Protein AF-A0A7J7YWA7-F1 (afdb_monomer_lite)

Foldseek 3Di:
DDKDWDQDFFAVQRVFTKIKDWDFDQKDADPPPAPDHRHTAHEPDPRQIFIFTPDPLSVVLVLLVVVCVVVVQQWGQAADPVPRDHRYIDGHQQATQRDGHDCPVVRYDDDPCNSVNNQVSSVVVVRHPVSVVPD

Organism: Pipistrellus kuhlii (NCBI:txid59472)

Structure (mmCIF, N/CA/C/O backbone):
data_AF-A0A7J7YWA7-F1
#
_entry.id   AF-A0A7J7YWA7-F1
#
loop_
_atom_site.group_PDB
_atom_site.id
_atom_site.type_symbol
_atom_site.label_atom_id
_atom_site.label_alt_id
_atom_site.label_comp_id
_atom_site.label_asym_id
_atom_site.label_entity_id
_atom_site.label_seq_id
_atom_site.pdbx_PDB_ins_code
_atom_site.Cartn_x
_atom_site.Cartn_y
_atom_site.Cartn_z
_atom_site.occupancy
_atom_site.B_iso_or_equiv
_atom_site.auth_seq_id
_atom_site.auth_comp_id
_atom_site.auth_asym_id
_atom_site.auth_atom_id
_atom_site.pdbx_PDB_model_num
ATOM 1 N N . MET A 1 1 ? -7.689 6.460 -4.094 1.00 96.00 1 MET A N 1
ATOM 2 C CA . MET A 1 1 ? -6.473 5.907 -4.715 1.00 96.00 1 MET A CA 1
ATOM 3 C C . MET A 1 1 ? -6.369 6.510 -6.098 1.00 96.00 1 MET A C 1
ATOM 5 O O . MET A 1 1 ? -7.268 6.293 -6.901 1.00 96.00 1 MET A O 1
ATOM 9 N N . GLU A 1 2 ? -5.329 7.295 -6.333 1.00 98.44 2 GLU A N 1
ATOM 10 C CA . GLU A 1 2 ? -4.991 7.871 -7.637 1.00 98.44 2 GLU A CA 1
ATOM 11 C C . GLU A 1 2 ? -3.727 7.189 -8.165 1.00 98.44 2 GLU A C 1
ATOM 13 O O . GLU A 1 2 ? -2.916 6.699 -7.375 1.00 98.44 2 GLU A O 1
ATOM 18 N N . VAL A 1 3 ? -3.581 7.111 -9.488 1.00 98.50 3 VAL A N 1
ATOM 19 C CA . VAL A 1 3 ? -2.472 6.406 -10.140 1.00 98.50 3 VAL A CA 1
ATOM 20 C C . VAL A 1 3 ? -1.906 7.278 -11.252 1.00 98.50 3 VAL A C 1
ATOM 22 O O . VAL A 1 3 ? -2.659 7.785 -12.081 1.00 98.50 3 VAL A O 1
ATOM 25 N N . PHE A 1 4 ? -0.585 7.414 -11.274 1.00 98.31 4 PHE A N 1
ATOM 26 C CA . PHE A 1 4 ? 0.167 8.178 -12.264 1.00 98.31 4 PHE A CA 1
ATOM 27 C C . PHE A 1 4 ? 1.313 7.323 -12.809 1.00 98.31 4 PHE A C 1
ATOM 29 O O . PHE A 1 4 ? 1.814 6.447 -12.107 1.00 98.31 4 PHE A O 1
ATOM 36 N N . SER A 1 5 ? 1.754 7.607 -14.032 1.00 97.00 5 SER A N 1
ATOM 37 C CA . SER A 1 5 ? 2.940 6.986 -14.631 1.00 97.00 5 SER A CA 1
ATOM 38 C C . SER A 1 5 ? 3.978 8.051 -14.969 1.00 97.00 5 SER A C 1
ATOM 40 O O . SER A 1 5 ? 3.634 9.125 -15.467 1.00 97.00 5 SER A O 1
ATOM 42 N N . TYR A 1 6 ? 5.250 7.738 -14.730 1.00 93.94 6 TYR A N 1
ATOM 43 C CA . TYR A 1 6 ? 6.395 8.598 -15.015 1.00 93.94 6 TYR A CA 1
ATOM 44 C C . TYR A 1 6 ? 7.445 7.853 -15.845 1.00 93.94 6 TYR A C 1
ATOM 46 O O . TYR A 1 6 ? 7.629 6.650 -15.661 1.00 93.94 6 TYR A O 1
ATOM 54 N N . PRO A 1 7 ? 8.183 8.554 -16.723 1.00 95.94 7 PRO A N 1
ATOM 55 C CA . PRO A 1 7 ? 9.232 7.940 -17.539 1.00 95.94 7 PRO A CA 1
ATOM 56 C C . PRO A 1 7 ? 10.518 7.626 -16.757 1.00 95.94 7 PRO A C 1
ATOM 58 O O . PRO A 1 7 ? 11.374 6.918 -17.269 1.00 95.94 7 PRO A O 1
ATOM 61 N N . VAL A 1 8 ? 10.679 8.165 -15.544 1.00 96.12 8 VAL A N 1
ATOM 62 C CA . VAL A 1 8 ? 11.856 7.918 -14.698 1.00 96.12 8 VAL A CA 1
ATOM 63 C C . VAL A 1 8 ? 11.791 6.500 -14.140 1.00 96.12 8 VAL A C 1
ATOM 65 O O . VAL A 1 8 ? 10.740 6.087 -13.654 1.00 96.12 8 VAL A O 1
ATOM 68 N N . SER A 1 9 ? 12.905 5.776 -14.199 1.00 97.50 9 SER A N 1
ATOM 69 C CA . SER A 1 9 ? 13.035 4.414 -13.677 1.00 97.50 9 SER A CA 1
ATOM 70 C C . SER A 1 9 ? 13.314 4.389 -12.177 1.00 97.50 9 SER A C 1
ATOM 72 O O . SER A 1 9 ? 13.960 5.287 -11.636 1.00 97.50 9 SER A O 1
ATOM 74 N N . LEU A 1 10 ? 12.867 3.323 -11.515 1.00 97.12 10 LEU A N 1
ATOM 75 C CA . LEU A 1 10 ? 13.289 3.000 -10.153 1.00 97.12 10 LEU A CA 1
ATOM 76 C C . LEU A 1 10 ? 14.654 2.292 -10.176 1.00 97.12 10 LEU A C 1
ATOM 78 O O . LEU A 1 10 ? 14.932 1.560 -11.130 1.00 97.12 10 LEU A O 1
ATOM 82 N N . PRO A 1 11 ? 15.478 2.431 -9.122 1.00 96.56 11 PRO A N 1
ATOM 83 C CA . PRO A 1 11 ? 16.695 1.638 -8.968 1.00 96.56 11 PRO A CA 1
ATOM 84 C C . PRO A 1 11 ? 16.421 0.128 -9.089 1.00 96.56 11 PRO A C 1
ATOM 86 O O . PRO A 1 11 ? 15.579 -0.413 -8.368 1.00 96.56 11 PRO A O 1
ATOM 89 N N . GLY A 1 12 ? 17.143 -0.559 -9.979 1.00 95.81 12 GLY A N 1
ATOM 90 C CA . GLY A 1 12 ? 16.958 -1.986 -10.279 1.00 95.81 12 GLY A CA 1
ATOM 91 C C . GLY A 1 12 ? 15.887 -2.298 -11.333 1.00 95.81 12 GLY A C 1
ATOM 92 O O . GLY A 1 12 ? 15.581 -3.471 -11.551 1.00 95.81 12 GLY A O 1
ATOM 93 N N . HIS A 1 13 ? 15.306 -1.272 -11.962 1.00 96.94 13 HIS A N 1
ATOM 94 C CA . HIS A 1 13 ? 14.281 -1.371 -13.006 1.00 96.94 13 HIS A CA 1
ATOM 95 C C . HIS A 1 13 ? 14.534 -0.364 -14.146 1.00 96.94 13 HIS A C 1
ATOM 97 O O . HIS A 1 13 ? 13.615 0.303 -14.623 1.00 96.94 13 HIS A O 1
ATOM 103 N N . GLU A 1 14 ? 15.792 -0.222 -14.572 1.00 97.06 14 GLU A N 1
ATOM 104 C CA . GLU A 1 14 ? 16.256 0.765 -15.564 1.00 97.06 14 GLU A CA 1
ATOM 105 C C . GLU A 1 14 ? 15.675 0.566 -16.980 1.00 97.06 14 GLU A C 1
ATOM 107 O O . GLU A 1 14 ? 15.842 1.417 -17.852 1.00 97.06 14 GLU A O 1
ATOM 112 N N . ASP A 1 15 ? 14.994 -0.553 -17.225 1.00 97.38 15 ASP A N 1
ATOM 113 C CA . ASP A 1 15 ? 14.354 -0.917 -18.489 1.00 97.38 15 ASP A CA 1
ATOM 114 C C . ASP A 1 15 ? 12.897 -0.430 -18.613 1.00 97.38 15 ASP A C 1
ATOM 116 O O . ASP A 1 15 ? 12.278 -0.592 -19.668 1.00 97.38 15 ASP A O 1
ATOM 120 N N . CYS A 1 16 ? 12.329 0.165 -17.560 1.00 98.19 16 CYS A N 1
ATOM 121 C CA . CYS A 1 16 ? 10.939 0.621 -17.540 1.00 98.19 16 CYS A CA 1
ATOM 122 C C . CYS A 1 16 ? 10.735 1.920 -16.743 1.00 98.19 16 CYS A C 1
ATOM 124 O O . CYS A 1 16 ? 11.642 2.418 -16.078 1.00 98.19 16 CYS A O 1
ATOM 126 N N . GLY A 1 17 ? 9.539 2.507 -16.854 1.00 98.25 17 GLY A N 1
ATOM 127 C CA . GLY A 1 17 ? 9.151 3.698 -16.093 1.00 98.25 17 GLY A CA 1
ATOM 128 C C . GLY A 1 17 ? 8.729 3.375 -14.656 1.00 98.25 17 GLY A C 1
ATOM 129 O O . GLY A 1 17 ? 8.949 2.276 -14.149 1.00 98.25 17 GLY A O 1
ATOM 130 N N . THR A 1 18 ? 8.052 4.323 -14.013 1.00 98.56 18 THR A N 1
ATOM 131 C CA . THR A 1 18 ? 7.525 4.186 -12.648 1.00 98.56 18 THR A CA 1
ATOM 132 C C . THR A 1 18 ? 6.024 4.429 -12.618 1.00 98.56 18 THR A C 1
ATOM 134 O O . THR A 1 18 ? 5.537 5.419 -13.157 1.00 98.56 18 THR A O 1
ATOM 137 N N . ILE A 1 19 ? 5.299 3.574 -11.906 1.00 98.75 19 ILE A N 1
ATOM 138 C CA . ILE A 1 19 ? 3.916 3.791 -11.486 1.00 98.75 19 ILE A CA 1
ATOM 139 C C . ILE A 1 19 ? 3.943 4.408 -10.083 1.00 98.75 19 ILE A C 1
ATOM 141 O O . ILE A 1 19 ? 4.463 3.805 -9.143 1.00 98.75 19 ILE A O 1
ATOM 145 N N . LEU A 1 20 ? 3.342 5.585 -9.932 1.00 98.56 20 LEU A N 1
ATOM 146 C CA . LEU A 1 20 ? 3.057 6.216 -8.647 1.00 98.56 20 LEU A CA 1
ATOM 147 C C . LEU A 1 20 ? 1.609 5.938 -8.252 1.00 98.56 20 LEU A C 1
ATOM 149 O O . LEU A 1 20 ? 0.675 6.254 -8.988 1.00 98.56 20 LEU A O 1
ATOM 153 N N . ILE A 1 21 ? 1.425 5.423 -7.046 1.00 98.75 21 ILE A N 1
ATOM 154 C CA . ILE A 1 21 ? 0.128 5.283 -6.395 1.00 98.75 21 ILE A CA 1
ATOM 155 C C . ILE A 1 21 ? 0.042 6.325 -5.283 1.00 98.75 21 ILE A C 1
ATOM 157 O O . ILE A 1 21 ? 0.938 6.417 -4.444 1.00 98.75 21 ILE A O 1
ATOM 161 N N . VAL A 1 22 ? -1.050 7.089 -5.253 1.00 98.62 22 VAL A N 1
ATOM 162 C CA . VAL A 1 22 ? -1.330 8.062 -4.194 1.00 98.62 22 VAL A CA 1
ATOM 163 C C . VAL A 1 22 ? -2.579 7.641 -3.428 1.00 98.62 22 VAL A C 1
ATOM 165 O O . VAL A 1 22 ? -3.693 7.573 -3.964 1.00 98.62 22 VAL A O 1
ATOM 168 N N . TYR A 1 23 ? -2.399 7.363 -2.141 1.00 98.75 23 TYR A N 1
ATOM 169 C CA . TYR A 1 23 ? -3.499 7.161 -1.207 1.00 98.75 23 TYR A CA 1
ATOM 170 C C . TYR A 1 23 ? -3.737 8.442 -0.418 1.00 98.75 23 TYR A C 1
ATOM 172 O O . TYR A 1 23 ? -2.791 9.078 0.039 1.00 98.75 23 TYR A O 1
ATOM 180 N N . ASN A 1 24 ? -5.003 8.800 -0.220 1.00 98.12 24 ASN A N 1
ATOM 181 C CA . ASN A 1 24 ? -5.407 9.899 0.646 1.00 98.12 24 ASN A CA 1
ATOM 182 C C . ASN A 1 24 ? -6.595 9.437 1.494 1.00 98.12 24 ASN A C 1
ATOM 184 O O . ASN A 1 24 ? -7.645 9.104 0.943 1.00 98.12 24 ASN A O 1
ATOM 188 N N . ILE A 1 25 ? -6.403 9.365 2.812 1.00 98.12 25 ILE A N 1
ATOM 189 C CA . ILE A 1 25 ? -7.434 8.990 3.780 1.00 98.12 25 ILE A CA 1
ATOM 190 C C . ILE A 1 25 ? -7.527 10.126 4.803 1.00 98.12 25 ILE A C 1
ATOM 192 O O . ILE A 1 25 ? -6.540 10.387 5.494 1.00 98.12 25 ILE A O 1
ATOM 196 N N . PRO A 1 26 ? -8.673 10.819 4.905 1.00 97.94 26 PRO A N 1
ATOM 197 C CA . PRO A 1 26 ? -8.868 11.833 5.931 1.00 97.94 26 PRO A CA 1
ATOM 198 C C . PRO A 1 26 ? -9.091 11.186 7.311 1.00 97.94 26 PRO A C 1
ATOM 200 O O . PRO A 1 26 ? -9.536 10.037 7.386 1.00 97.94 26 PRO A O 1
ATOM 203 N N . PRO A 1 27 ? -8.827 11.910 8.416 1.00 98.06 27 PRO A N 1
ATOM 204 C CA . PRO A 1 27 ? -9.283 11.486 9.737 1.00 98.06 27 PRO A CA 1
ATOM 205 C C . PRO A 1 27 ? -10.816 11.419 9.779 1.00 98.06 27 PRO A C 1
ATOM 207 O O . PRO A 1 27 ? -11.503 12.068 8.986 1.00 98.06 27 PRO A O 1
ATOM 210 N N . GLY A 1 28 ? -11.363 10.662 10.726 1.00 98.31 28 GLY A N 1
ATOM 211 C CA . GLY A 1 28 ? -12.805 10.448 10.793 1.00 98.31 28 GLY A CA 1
ATOM 212 C C . GLY A 1 28 ? -13.270 9.839 12.105 1.00 98.31 28 GLY A C 1
ATOM 213 O O . GLY A 1 28 ? -12.593 9.928 13.127 1.00 98.31 28 GLY A O 1
ATOM 214 N N . VAL A 1 29 ? -14.454 9.231 12.068 1.00 98.62 29 VAL A N 1
ATOM 215 C CA . VAL A 1 29 ? -15.061 8.521 13.200 1.00 98.62 29 VAL A CA 1
ATOM 216 C C . VAL A 1 29 ? -15.069 7.029 12.900 1.00 98.62 29 VAL A C 1
ATOM 218 O O . VAL A 1 29 ? -15.330 6.608 11.774 1.00 98.62 29 VAL A O 1
ATOM 221 N N . GLN A 1 30 ? -14.753 6.227 13.906 1.00 98.75 30 GLN A N 1
ATOM 222 C CA . GLN A 1 30 ? -14.674 4.783 13.796 1.00 98.75 30 GLN A CA 1
ATOM 223 C C . GLN A 1 30 ? -16.058 4.155 13.598 1.00 98.75 30 GLN A C 1
ATOM 225 O O . GLN A 1 30 ? -16.985 4.434 14.360 1.00 98.75 30 GLN A O 1
ATOM 230 N N . GLY A 1 31 ? -16.183 3.306 12.573 1.00 98.00 31 GLY A N 1
ATOM 231 C CA . GLY A 1 31 ? -17.384 2.519 12.307 1.00 98.00 31 GLY A CA 1
ATOM 232 C C . GLY A 1 31 ? -17.502 1.287 13.215 1.00 98.00 31 GLY A C 1
ATOM 233 O O . GLY A 1 31 ? -16.604 1.029 14.020 1.00 98.00 31 GLY A O 1
ATOM 234 N N . PRO A 1 32 ? -18.601 0.519 13.101 1.00 98.31 32 PRO A N 1
ATOM 235 C CA . PRO A 1 32 ? -18.834 -0.697 13.889 1.00 98.31 32 PRO A CA 1
ATOM 236 C C . PRO A 1 32 ? -17.758 -1.783 13.736 1.00 98.31 32 PRO A C 1
ATOM 238 O O . PRO A 1 32 ? -17.601 -2.617 14.619 1.00 98.31 32 PRO A O 1
ATOM 241 N N . GLU A 1 33 ? -17.040 -1.786 12.616 1.00 96.62 33 GLU A N 1
ATOM 242 C CA . GLU A 1 33 ? -15.970 -2.726 12.286 1.00 96.62 33 GLU A CA 1
ATOM 243 C C . GLU A 1 33 ? -14.605 -2.352 12.886 1.00 96.62 33 GLU A C 1
ATOM 245 O O . GLU A 1 33 ? -13.667 -3.145 12.824 1.00 96.62 33 GLU A O 1
ATOM 250 N N . HIS A 1 34 ? -14.466 -1.138 13.420 1.00 98.50 34 HIS A N 1
ATOM 251 C CA . HIS A 1 34 ? -13.208 -0.627 13.959 1.00 98.50 34 HIS A CA 1
ATOM 252 C C . HIS A 1 34 ? -13.068 -0.917 15.467 1.00 98.50 34 HIS A C 1
ATOM 254 O O . HIS A 1 34 ? -14.064 -1.207 16.131 1.00 98.50 34 HIS A O 1
ATOM 260 N N . PRO A 1 35 ? -11.851 -0.807 16.041 1.00 98.31 35 PRO A N 1
ATOM 261 C CA . PRO A 1 35 ? -11.591 -1.185 17.435 1.00 98.31 35 PRO A CA 1
ATOM 262 C C . PRO A 1 35 ? -12.439 -0.448 18.480 1.00 98.31 35 PRO A C 1
ATOM 264 O O . PRO A 1 35 ? -12.814 -1.034 19.494 1.00 98.31 35 PRO A O 1
ATOM 267 N N . ASN A 1 36 ? -12.742 0.832 18.251 1.00 98.25 36 ASN A N 1
ATOM 268 C CA . ASN A 1 36 ? -13.519 1.666 19.163 1.00 98.25 36 ASN A CA 1
ATOM 269 C C . ASN A 1 36 ? -14.651 2.404 18.419 1.00 98.25 36 ASN A C 1
ATOM 271 O O . ASN A 1 36 ? -14.518 3.605 18.154 1.00 98.25 36 ASN A O 1
ATOM 275 N N . PRO A 1 37 ? -15.781 1.743 18.101 1.00 98.56 37 PRO A N 1
ATOM 276 C CA . PRO A 1 37 ? -16.875 2.365 17.358 1.00 98.56 37 PRO A CA 1
ATOM 277 C C . PRO A 1 37 ? -17.353 3.679 17.994 1.00 98.56 37 PRO A C 1
ATOM 279 O O . PRO A 1 37 ? -17.532 3.776 19.209 1.00 98.56 37 PRO A O 1
ATOM 282 N N . GLY A 1 38 ? -17.545 4.710 17.169 1.00 98.38 38 GLY A N 1
ATOM 283 C CA . GLY A 1 38 ? -17.963 6.048 17.598 1.00 98.38 38 GLY A CA 1
ATOM 284 C C . GLY A 1 38 ? -16.843 6.958 18.118 1.00 98.38 38 GLY A C 1
ATOM 285 O O . GLY A 1 38 ? -17.066 8.163 18.238 1.00 98.38 38 GLY A O 1
ATOM 286 N N . LYS A 1 39 ? -15.632 6.444 18.383 1.00 98.50 39 LYS A N 1
ATOM 287 C CA . LYS A 1 39 ? -14.468 7.291 18.702 1.00 98.50 39 LYS A CA 1
ATOM 288 C C . LYS A 1 39 ? -13.838 7.875 17.435 1.00 98.50 39 LYS A C 1
ATOM 290 O O . LYS A 1 39 ? -13.950 7.275 16.366 1.00 98.50 39 LYS A O 1
ATOM 295 N N . PRO A 1 40 ? -13.152 9.027 17.516 1.00 98.62 40 PRO A N 1
ATOM 296 C CA . PRO A 1 40 ? -12.361 9.514 16.395 1.00 98.62 40 PRO A CA 1
ATOM 297 C C . PRO A 1 40 ? -11.208 8.552 16.067 1.00 98.62 40 PRO A C 1
ATOM 299 O O . PRO A 1 40 ? -10.732 7.821 16.936 1.00 98.62 40 PRO A O 1
ATOM 302 N N . PHE A 1 41 ? -10.747 8.584 14.819 1.00 98.75 41 PHE A N 1
ATOM 303 C CA . PHE A 1 41 ? -9.442 8.063 14.424 1.00 98.75 41 PHE A CA 1
ATOM 304 C C . PHE A 1 41 ? -8.626 9.146 13.709 1.00 98.75 41 PHE A C 1
ATOM 306 O O . PHE A 1 41 ? -9.178 9.985 12.987 1.00 98.75 41 PHE A O 1
ATOM 313 N N . THR A 1 42 ? -7.306 9.134 13.887 1.00 98.69 42 THR A N 1
ATOM 314 C CA . THR A 1 42 ? -6.385 10.037 13.177 1.00 98.69 42 THR A CA 1
ATOM 315 C C . THR A 1 42 ? -5.859 9.393 11.890 1.00 98.69 42 THR A C 1
ATOM 317 O O . THR A 1 42 ? -5.891 8.178 11.727 1.00 98.69 42 THR A O 1
ATOM 320 N N . ALA A 1 43 ? -5.362 10.198 10.948 1.00 98.19 43 ALA A N 1
ATOM 321 C CA . ALA A 1 43 ? -4.743 9.705 9.716 1.00 98.19 43 ALA A CA 1
ATOM 322 C C . ALA A 1 43 ? -3.446 10.480 9.439 1.00 98.19 43 ALA A C 1
ATOM 324 O O . ALA A 1 43 ? -3.470 11.614 8.961 1.00 98.19 43 ALA A O 1
ATOM 325 N N . ARG A 1 44 ? -2.296 9.896 9.799 1.00 96.69 44 ARG A N 1
ATOM 326 C CA . ARG A 1 44 ? -0.981 10.555 9.703 1.00 96.69 44 ARG A CA 1
ATOM 327 C C . ARG A 1 44 ? -0.276 10.261 8.379 1.00 96.69 44 ARG A C 1
ATOM 329 O O . ARG A 1 44 ? -0.304 9.131 7.880 1.00 96.69 44 ARG A O 1
ATOM 336 N N . GLY A 1 45 ? 0.413 11.279 7.861 1.00 94.62 45 GLY A N 1
ATOM 337 C CA . GLY A 1 45 ? 1.294 11.158 6.696 1.00 94.62 45 GLY A CA 1
ATOM 338 C C . GLY A 1 45 ? 0.569 10.969 5.363 1.00 94.62 45 GLY A C 1
ATOM 339 O O . GLY A 1 45 ? 1.174 10.460 4.430 1.00 94.62 45 GLY A O 1
ATOM 340 N N . PHE A 1 46 ? -0.716 11.327 5.274 1.00 97.50 46 PHE A N 1
ATOM 341 C CA . PHE A 1 46 ? -1.439 11.376 4.004 1.00 97.50 46 PHE A CA 1
ATOM 342 C C . PHE A 1 46 ? -1.292 12.762 3.343 1.00 97.50 46 PHE A C 1
ATOM 344 O O . PHE A 1 46 ? -1.278 13.763 4.063 1.00 97.50 46 PHE A O 1
ATOM 351 N N . PRO A 1 47 ? -1.205 12.843 2.000 1.00 97.88 47 PRO A N 1
ATOM 352 C CA . PRO A 1 47 ? -1.236 11.726 1.054 1.00 97.88 47 PRO A CA 1
ATOM 353 C C . PRO A 1 47 ? 0.034 10.858 1.110 1.00 97.88 47 PRO A C 1
ATOM 355 O O . PRO A 1 47 ? 1.145 11.375 1.189 1.00 97.88 47 PRO A O 1
ATOM 358 N N . ARG A 1 48 ? -0.140 9.530 1.055 1.00 97.81 48 ARG A N 1
ATOM 359 C CA . ARG A 1 48 ? 0.966 8.562 1.001 1.00 97.81 48 ARG A CA 1
ATOM 360 C C . ARG A 1 48 ? 1.261 8.212 -0.448 1.00 97.81 48 ARG A C 1
ATOM 362 O O . ARG A 1 48 ? 0.356 7.801 -1.174 1.00 97.81 48 ARG A O 1
ATOM 369 N N . GLN A 1 49 ? 2.519 8.372 -0.837 1.00 97.75 49 GLN A N 1
ATOM 370 C CA . GLN A 1 49 ? 3.030 8.039 -2.162 1.00 97.75 49 GLN A CA 1
ATOM 371 C C . GLN A 1 49 ? 3.697 6.666 -2.131 1.00 97.75 49 GLN A C 1
ATOM 373 O O . GLN A 1 49 ? 4.429 6.348 -1.191 1.00 97.75 49 GLN A O 1
ATOM 378 N N . CYS A 1 50 ? 3.423 5.847 -3.142 1.00 98.12 50 CYS A N 1
ATOM 379 C CA . CYS A 1 50 ? 3.987 4.510 -3.274 1.00 98.12 50 CYS A CA 1
ATOM 380 C C . CYS A 1 50 ? 4.405 4.231 -4.714 1.00 98.12 50 CYS A C 1
ATOM 382 O O . CYS A 1 50 ? 3.766 4.717 -5.644 1.00 98.12 50 CYS A O 1
ATOM 384 N N . TYR A 1 51 ? 5.433 3.408 -4.895 1.00 98.31 51 TYR A N 1
ATOM 385 C CA . TYR A 1 51 ? 6.093 3.237 -6.185 1.00 98.31 51 TYR A CA 1
ATOM 386 C C . TYR A 1 51 ? 6.140 1.770 -6.613 1.00 98.31 51 TYR A C 1
ATOM 388 O O . TYR A 1 51 ? 6.527 0.893 -5.835 1.00 98.31 51 TYR A O 1
ATOM 396 N N . LEU A 1 52 ? 5.787 1.511 -7.871 1.00 98.62 52 LEU A N 1
ATOM 397 C CA . LEU A 1 52 ? 5.996 0.237 -8.562 1.00 98.62 52 LEU A CA 1
ATOM 398 C C . LEU A 1 52 ? 6.761 0.499 -9.869 1.00 98.62 52 LEU A C 1
ATOM 400 O O . LEU A 1 52 ? 6.558 1.551 -10.475 1.00 98.62 52 LEU A O 1
ATOM 404 N N . PRO A 1 53 ? 7.589 -0.433 -10.358 1.00 98.44 53 PRO A N 1
ATOM 405 C CA . PRO A 1 53 ? 8.123 -0.340 -11.712 1.00 98.44 53 PRO A CA 1
ATOM 406 C C . PRO A 1 53 ? 7.002 -0.513 -12.747 1.00 98.44 53 PRO A C 1
ATOM 408 O O . PRO A 1 53 ? 6.131 -1.371 -12.593 1.00 98.44 53 PRO A O 1
ATOM 411 N N . ASP A 1 54 ? 7.023 0.261 -13.831 1.00 98.62 54 ASP A N 1
ATOM 412 C CA . ASP A 1 54 ? 6.043 0.173 -14.924 1.00 98.62 54 ASP A CA 1
ATOM 413 C C . ASP A 1 54 ? 6.405 -0.937 -15.929 1.00 98.62 54 ASP A C 1
ATOM 415 O O . ASP A 1 54 ? 6.535 -0.736 -17.140 1.00 98.62 54 ASP A O 1
ATOM 419 N N . ASN A 1 55 ? 6.582 -2.149 -15.407 1.00 98.44 55 ASN A N 1
ATOM 420 C CA . ASN A 1 55 ? 6.774 -3.371 -16.181 1.00 98.44 55 ASN A CA 1
ATOM 421 C C . ASN A 1 55 ? 5.556 -4.302 -16.046 1.00 98.44 55 ASN A C 1
ATOM 423 O O . ASN A 1 55 ? 4.563 -3.984 -15.387 1.00 98.44 55 ASN A O 1
ATOM 427 N N . ALA A 1 56 ? 5.599 -5.464 -16.704 1.00 98.31 56 ALA A N 1
ATOM 428 C CA . ALA A 1 56 ? 4.472 -6.397 -16.715 1.00 98.31 56 ALA A CA 1
ATOM 429 C C . ALA A 1 56 ? 4.056 -6.855 -15.303 1.00 98.31 56 ALA A C 1
ATOM 431 O O . ALA A 1 56 ? 2.863 -6.902 -14.998 1.00 98.31 56 ALA A O 1
ATOM 432 N N . GLN A 1 57 ? 5.022 -7.152 -14.429 1.00 98.19 57 GLN A N 1
ATOM 433 C CA . GLN A 1 57 ? 4.742 -7.610 -13.069 1.00 98.19 57 GLN A CA 1
ATOM 434 C C . GLN A 1 57 ? 4.252 -6.464 -12.171 1.00 98.19 57 GLN A C 1
ATOM 436 O O . GLN A 1 57 ? 3.300 -6.653 -11.418 1.00 98.19 57 GLN A O 1
ATOM 441 N N . GLY A 1 58 ? 4.826 -5.264 -12.286 1.00 98.56 58 GLY A N 1
ATOM 442 C CA . GLY A 1 58 ? 4.363 -4.087 -11.549 1.00 98.56 58 GLY A CA 1
ATOM 443 C C . GLY A 1 58 ? 2.940 -3.668 -11.929 1.00 98.56 58 GLY A C 1
ATOM 444 O O . GLY A 1 58 ? 2.123 -3.415 -11.045 1.00 98.56 58 GLY A O 1
ATOM 445 N N . ARG A 1 59 ? 2.578 -3.709 -13.220 1.00 98.62 59 ARG A N 1
ATOM 446 C CA . ARG A 1 59 ? 1.190 -3.476 -13.670 1.00 98.62 59 ARG A CA 1
ATOM 447 C C . ARG A 1 59 ? 0.214 -4.522 -13.132 1.00 98.62 59 ARG A C 1
ATOM 449 O O . ARG A 1 59 ? -0.901 -4.181 -12.751 1.00 98.62 59 ARG A O 1
ATOM 456 N N . LYS A 1 60 ? 0.633 -5.784 -13.039 1.00 98.50 60 LYS A N 1
ATOM 457 C CA . LYS A 1 60 ? -0.171 -6.842 -12.415 1.00 98.50 60 LYS A CA 1
ATOM 458 C C . LYS A 1 60 ? -0.412 -6.577 -10.927 1.00 98.50 60 LYS A C 1
ATOM 460 O O . LYS A 1 60 ? -1.549 -6.660 -10.471 1.00 98.50 60 LYS A O 1
ATOM 465 N N . VAL A 1 61 ? 0.638 -6.209 -10.188 1.00 98.69 61 VAL A N 1
ATOM 466 C CA . VAL A 1 61 ? 0.524 -5.804 -8.777 1.00 98.69 61 VAL A CA 1
ATOM 467 C C . VAL A 1 61 ? -0.427 -4.616 -8.631 1.00 98.69 61 VAL A C 1
ATOM 469 O O . VAL A 1 61 ? -1.295 -4.647 -7.763 1.00 98.69 61 VAL A O 1
ATOM 472 N N . LEU A 1 62 ? -0.334 -3.606 -9.502 1.00 98.75 62 LEU A N 1
ATOM 473 C CA . LEU A 1 62 ? -1.237 -2.453 -9.490 1.00 98.75 62 LEU A CA 1
ATOM 474 C C . LEU A 1 62 ? -2.715 -2.864 -9.599 1.00 98.75 62 LEU A C 1
ATOM 476 O O . LEU A 1 62 ? -3.540 -2.372 -8.828 1.00 98.75 62 LEU A O 1
ATOM 480 N N . GLU A 1 63 ? -3.068 -3.743 -10.540 1.00 98.56 63 GLU A N 1
ATOM 481 C CA . GLU A 1 63 ? -4.463 -4.170 -10.709 1.00 98.56 63 GLU A CA 1
ATOM 482 C C . GLU A 1 63 ? -4.989 -4.928 -9.484 1.00 98.56 63 GLU A C 1
ATOM 484 O O . GLU A 1 63 ? -6.117 -4.698 -9.039 1.00 98.56 63 GLU A O 1
ATOM 489 N N . LEU A 1 64 ? -4.154 -5.758 -8.861 1.00 98.69 64 LEU A N 1
ATOM 490 C CA . LEU A 1 64 ? -4.507 -6.440 -7.616 1.00 98.69 64 LEU A CA 1
ATOM 491 C C . LEU A 1 64 ? -4.621 -5.465 -6.435 1.00 98.69 64 LEU A C 1
ATOM 493 O O . LEU A 1 64 ? -5.564 -5.563 -5.652 1.00 98.69 64 LEU A O 1
ATOM 497 N N . LEU A 1 65 ? -3.747 -4.460 -6.338 1.00 98.75 65 LEU A N 1
ATOM 498 C CA . LEU A 1 65 ? -3.861 -3.400 -5.330 1.00 98.75 65 LEU A CA 1
ATOM 499 C C . LEU A 1 65 ? -5.157 -2.597 -5.488 1.00 98.75 65 LEU A C 1
ATOM 501 O O . LEU A 1 65 ? -5.781 -2.251 -4.487 1.00 98.75 65 LEU A O 1
ATOM 505 N N . LYS A 1 66 ? -5.625 -2.351 -6.719 1.00 98.62 66 LYS A N 1
ATOM 506 C CA . LYS A 1 66 ? -6.943 -1.733 -6.954 1.00 98.62 66 LYS A CA 1
ATOM 507 C C . LYS A 1 66 ? -8.082 -2.610 -6.426 1.00 98.62 66 LYS A C 1
ATOM 509 O O . LYS A 1 66 ? -9.035 -2.079 -5.853 1.00 98.62 66 LYS A O 1
ATOM 514 N N . VAL A 1 67 ? -7.999 -3.935 -6.584 1.00 98.44 67 VAL A N 1
ATOM 515 C CA . VAL A 1 67 ? -8.969 -4.875 -5.988 1.00 98.44 67 VAL A CA 1
ATOM 516 C C . VAL A 1 67 ? -8.904 -4.818 -4.460 1.00 98.44 67 VAL A C 1
ATOM 518 O O . VAL A 1 67 ? -9.938 -4.636 -3.817 1.00 98.44 67 VAL A O 1
ATOM 521 N N . ALA A 1 68 ? -7.709 -4.904 -3.875 1.00 98.56 68 ALA A N 1
ATOM 522 C CA . ALA A 1 68 ? -7.505 -4.811 -2.430 1.00 98.56 68 ALA A CA 1
ATOM 523 C C . ALA A 1 68 ? -8.019 -3.476 -1.858 1.00 98.56 68 ALA A C 1
ATOM 525 O O . ALA A 1 68 ? -8.680 -3.457 -0.819 1.00 98.56 68 ALA A O 1
ATOM 526 N N . TRP A 1 69 ? -7.811 -2.364 -2.569 1.00 98.44 69 TRP A N 1
ATOM 527 C CA . TRP A 1 69 ? -8.351 -1.050 -2.217 1.00 98.44 69 TRP A CA 1
ATOM 528 C C . TRP A 1 69 ? -9.883 -1.044 -2.196 1.00 98.44 69 TRP A C 1
ATOM 530 O O . TRP A 1 69 ? -10.477 -0.632 -1.200 1.00 98.44 69 TRP A O 1
ATOM 540 N N . LYS A 1 70 ? -10.536 -1.559 -3.250 1.00 98.06 70 LYS A N 1
ATOM 541 C CA . LYS A 1 70 ? -12.007 -1.687 -3.305 1.00 98.06 70 LYS A CA 1
ATOM 542 C C . LYS A 1 70 ? -12.552 -2.562 -2.170 1.00 98.06 70 LYS A C 1
ATOM 544 O O . LYS A 1 70 ? -13.632 -2.291 -1.657 1.00 98.06 70 LYS A O 1
ATOM 549 N N . ARG A 1 71 ? -11.794 -3.582 -1.757 1.00 97.88 71 ARG A N 1
ATOM 550 C CA . ARG A 1 71 ? -12.125 -4.479 -0.638 1.00 97.88 71 ARG A CA 1
ATOM 551 C C . ARG A 1 71 ? -11.727 -3.935 0.742 1.00 97.88 71 ARG A C 1
ATOM 553 O O . ARG A 1 71 ? -11.912 -4.640 1.724 1.00 97.88 71 ARG A O 1
ATOM 560 N N . ARG A 1 72 ? -11.230 -2.692 0.833 1.00 97.88 72 ARG A N 1
ATOM 561 C CA . ARG A 1 72 ? -10.800 -2.033 2.085 1.00 97.88 72 ARG A CA 1
ATOM 562 C C . ARG A 1 72 ? -9.650 -2.760 2.807 1.00 97.88 72 ARG A C 1
ATOM 564 O O . ARG A 1 72 ? -9.591 -2.740 4.027 1.00 97.88 72 ARG A O 1
ATOM 571 N N . LEU A 1 73 ? -8.732 -3.378 2.058 1.00 98.44 73 LEU A N 1
ATOM 572 C CA . LEU A 1 73 ? -7.653 -4.219 2.603 1.00 98.44 73 LEU A CA 1
ATOM 573 C C . LEU A 1 73 ? -6.287 -3.523 2.711 1.00 98.44 73 LEU A C 1
ATOM 575 O O . LEU A 1 73 ? -5.391 -4.076 3.331 1.00 98.44 73 LEU A O 1
ATOM 579 N N . ILE A 1 74 ? -6.098 -2.336 2.121 1.00 98.69 74 ILE A N 1
ATOM 580 C CA . ILE A 1 74 ? -4.783 -1.655 2.104 1.00 98.69 74 ILE A CA 1
ATOM 581 C C . ILE A 1 74 ? -4.435 -1.027 3.463 1.00 98.69 74 ILE A C 1
ATOM 583 O O . ILE A 1 74 ? -3.277 -1.030 3.884 1.00 98.69 74 ILE A O 1
ATOM 587 N N . PHE A 1 75 ? -5.438 -0.473 4.142 1.00 98.62 75 PHE A N 1
ATOM 588 C CA . PHE A 1 75 ? -5.285 0.202 5.427 1.00 98.62 75 PHE A CA 1
ATOM 589 C C . PHE A 1 75 ? -6.334 -0.291 6.414 1.00 98.62 75 PHE A C 1
ATOM 591 O O . PHE A 1 75 ? -7.421 -0.704 6.015 1.00 98.62 75 PHE A O 1
ATOM 598 N N . THR A 1 76 ? -6.027 -0.155 7.698 1.00 98.38 76 THR A N 1
ATOM 599 C CA . THR A 1 76 ? -6.955 -0.399 8.804 1.00 98.38 76 THR A CA 1
ATOM 600 C C . THR A 1 76 ? -6.805 0.685 9.875 1.00 98.38 76 THR A C 1
ATOM 602 O O . THR A 1 76 ? -5.880 1.499 9.816 1.00 98.38 76 THR A O 1
ATOM 605 N N . VAL A 1 77 ? -7.719 0.723 10.846 1.00 98.69 77 VAL A N 1
ATOM 606 C CA . VAL A 1 77 ? -7.567 1.531 12.065 1.00 98.69 77 VAL A CA 1
ATOM 607 C C . VAL A 1 77 ? -6.933 0.654 13.138 1.00 98.69 77 VAL A C 1
ATOM 609 O O . VAL A 1 77 ? -7.473 -0.395 13.482 1.00 98.69 77 VAL A O 1
ATOM 612 N N . GLY A 1 78 ? -5.796 1.083 13.678 1.00 98.12 78 GLY A N 1
ATOM 613 C CA . GLY A 1 78 ? 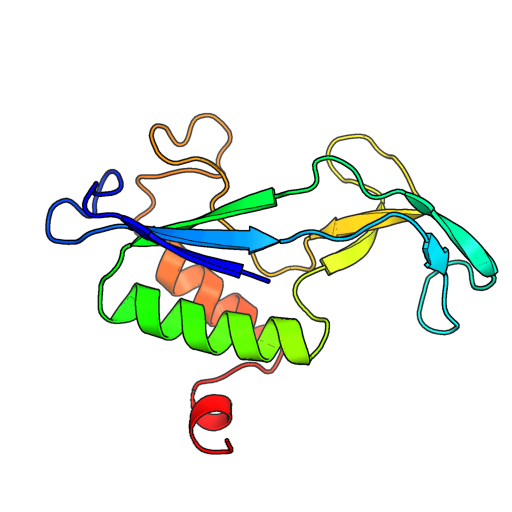-5.039 0.305 14.652 1.00 98.12 78 GLY A CA 1
ATOM 614 C C . GLY A 1 78 ? -4.009 1.138 15.405 1.00 98.12 78 GLY A C 1
ATOM 615 O O . GLY A 1 78 ? -4.207 2.334 15.630 1.00 98.12 78 GLY A O 1
ATOM 616 N N . THR A 1 79 ? -2.915 0.487 15.798 1.00 98.31 79 THR A N 1
ATOM 617 C CA . THR A 1 79 ? -1.790 1.111 16.505 1.00 98.31 79 THR A CA 1
ATOM 618 C C . THR A 1 79 ? -0.596 1.238 15.570 1.00 98.31 79 THR A C 1
ATOM 620 O O . THR A 1 79 ? -0.141 0.249 14.999 1.00 98.31 79 THR A O 1
ATOM 623 N N . SER A 1 80 ? -0.070 2.451 15.419 1.00 96.81 80 SER A N 1
ATOM 624 C CA . SER A 1 80 ? 1.131 2.717 14.625 1.00 96.81 80 SER A CA 1
ATOM 625 C C . SER A 1 80 ? 2.349 2.026 15.236 1.00 96.81 80 SER A C 1
ATOM 627 O O . SER A 1 80 ? 2.722 2.314 16.372 1.00 96.81 80 SER A O 1
ATOM 629 N N . SER A 1 81 ? 3.015 1.160 14.473 1.00 93.56 81 SER A N 1
ATOM 630 C CA . SER A 1 81 ? 4.251 0.496 14.910 1.00 93.56 81 SER A CA 1
ATOM 631 C C . SER A 1 81 ? 5.424 1.469 15.076 1.00 93.56 81 SER A C 1
ATOM 633 O O . SER A 1 81 ? 6.313 1.223 15.885 1.00 93.56 81 SER A O 1
ATOM 635 N N . THR A 1 82 ? 5.424 2.592 14.350 1.00 91.56 82 THR A N 1
ATOM 636 C CA . THR A 1 82 ? 6.496 3.599 14.405 1.00 91.56 82 THR A CA 1
ATOM 637 C C . THR A 1 82 ? 6.333 4.574 15.570 1.00 91.56 82 THR A C 1
ATOM 639 O O . THR A 1 82 ? 7.325 5.006 16.148 1.00 91.56 82 THR A O 1
ATOM 642 N N . THR A 1 83 ? 5.097 4.961 15.904 1.00 95.31 83 THR A N 1
ATOM 643 C CA . THR A 1 83 ? 4.826 6.043 16.874 1.00 95.31 83 THR A CA 1
ATOM 644 C C . THR A 1 83 ? 4.086 5.589 18.129 1.00 95.31 83 THR A C 1
ATOM 646 O O . THR A 1 83 ? 4.007 6.354 19.085 1.00 95.31 83 THR A O 1
ATOM 649 N N . GLY A 1 84 ? 3.508 4.386 18.136 1.00 97.31 84 GLY A N 1
ATOM 650 C CA . GLY A 1 84 ? 2.642 3.899 19.213 1.00 97.31 84 GLY A CA 1
ATOM 651 C C . GLY A 1 84 ? 1.261 4.565 19.278 1.00 97.31 84 GLY A C 1
ATOM 652 O O . GLY A 1 84 ? 0.483 4.240 20.170 1.00 97.31 84 GLY A O 1
ATOM 653 N N . GLU A 1 85 ? 0.933 5.483 18.358 1.00 97.94 85 GLU A N 1
ATOM 654 C CA . GLU A 1 85 ? -0.382 6.143 18.302 1.00 97.94 85 GLU A CA 1
ATOM 655 C C . GLU A 1 85 ? -1.474 5.096 18.028 1.00 97.94 85 GLU A C 1
ATOM 657 O O . GLU A 1 85 ? -1.427 4.411 17.004 1.00 97.94 85 GLU A O 1
ATOM 662 N N . THR A 1 86 ? -2.431 4.955 18.949 1.00 98.44 86 THR A N 1
ATOM 663 C CA . THR A 1 86 ? -3.626 4.111 18.792 1.00 98.44 86 THR A CA 1
ATOM 664 C C . THR A 1 86 ? -4.725 4.865 18.051 1.00 98.44 86 THR A C 1
ATOM 666 O O . THR A 1 86 ? -4.668 6.089 17.930 1.00 98.44 86 THR A O 1
ATOM 669 N N . ASP A 1 87 ? -5.749 4.144 17.585 1.00 98.44 87 ASP A N 1
ATOM 670 C CA . ASP A 1 87 ? -6.890 4.732 16.875 1.00 98.44 87 ASP A CA 1
ATOM 671 C C . ASP A 1 87 ? -6.432 5.573 15.666 1.00 98.44 87 ASP A C 1
ATOM 673 O O . ASP A 1 87 ? -6.915 6.679 15.423 1.00 98.44 87 ASP A O 1
ATOM 677 N N . THR A 1 88 ? -5.460 5.061 14.906 1.00 98.69 88 THR A N 1
ATOM 678 C CA . THR A 1 88 ? -4.900 5.749 13.738 1.00 98.69 88 THR A CA 1
ATOM 679 C C . THR A 1 88 ? -4.883 4.854 12.507 1.00 98.69 88 THR A C 1
ATOM 681 O O . THR A 1 88 ? -4.853 3.627 12.611 1.00 98.69 88 THR A O 1
ATOM 684 N N . VAL A 1 89 ? -4.908 5.465 11.324 1.00 98.69 89 VAL A N 1
ATOM 685 C CA . VAL A 1 89 ? -4.816 4.748 10.047 1.00 98.69 89 VAL A CA 1
ATOM 686 C C . VAL A 1 89 ? -3.404 4.189 9.850 1.00 98.69 89 VAL A C 1
ATOM 688 O O . VAL A 1 89 ? -2.425 4.937 9.731 1.00 98.69 89 VAL A O 1
ATOM 691 N N . VAL A 1 90 ? -3.312 2.865 9.742 1.00 98.44 90 VAL A N 1
ATOM 692 C CA . VAL A 1 90 ? -2.069 2.105 9.552 1.00 98.44 90 VAL A CA 1
ATOM 693 C C . VAL A 1 90 ? -2.150 1.210 8.315 1.00 98.44 90 VAL A C 1
ATOM 695 O O . VAL A 1 90 ? -3.239 0.929 7.813 1.00 98.44 90 VAL A O 1
ATOM 698 N N . TRP A 1 91 ? -0.992 0.792 7.797 1.00 98.12 91 TRP A N 1
ATOM 699 C CA . TRP A 1 91 ? -0.913 -0.235 6.751 1.00 98.12 91 TRP A CA 1
ATOM 700 C C . TRP A 1 91 ? -1.493 -1.560 7.260 1.00 98.12 91 TRP A C 1
ATOM 702 O O . TRP A 1 91 ? -1.422 -1.831 8.456 1.00 98.12 91 TRP A O 1
ATOM 712 N N . ASN A 1 92 ? -2.057 -2.368 6.364 1.00 97.50 92 ASN A N 1
ATOM 713 C CA . ASN A 1 92 ? -2.715 -3.626 6.715 1.00 97.50 92 ASN A CA 1
ATOM 714 C C . ASN A 1 92 ? -2.099 -4.806 5.948 1.00 97.50 92 ASN A C 1
ATOM 716 O O . ASN A 1 92 ? -2.661 -5.267 4.959 1.00 97.50 92 ASN A O 1
ATOM 720 N N . GLU A 1 93 ? -0.918 -5.250 6.386 1.00 96.31 93 GLU A N 1
ATOM 721 C CA . GLU A 1 93 ? -0.210 -6.460 5.915 1.00 96.31 93 GLU A CA 1
ATOM 722 C C . GLU A 1 93 ? 0.153 -6.536 4.415 1.00 96.31 93 GLU A C 1
ATOM 724 O O . GLU A 1 93 ? 0.748 -7.519 3.986 1.00 96.31 93 GLU A O 1
ATOM 729 N N . ILE A 1 94 ? -0.170 -5.518 3.611 1.00 98.31 94 ILE A N 1
ATOM 730 C CA . ILE A 1 94 ? 0.236 -5.400 2.203 1.00 98.31 94 ILE A CA 1
ATOM 731 C C . ILE A 1 94 ? 1.286 -4.295 2.100 1.00 98.31 94 ILE A C 1
ATOM 733 O O . ILE A 1 94 ? 0.971 -3.096 2.127 1.00 98.31 94 ILE A O 1
ATOM 737 N N . HIS A 1 95 ? 2.549 -4.693 1.989 1.00 97.75 95 HIS A N 1
ATOM 738 C CA . HIS A 1 95 ? 3.676 -3.776 1.988 1.00 97.75 95 HIS A CA 1
ATOM 739 C C . HIS A 1 95 ? 3.717 -2.939 0.711 1.00 97.75 95 HIS A C 1
ATOM 741 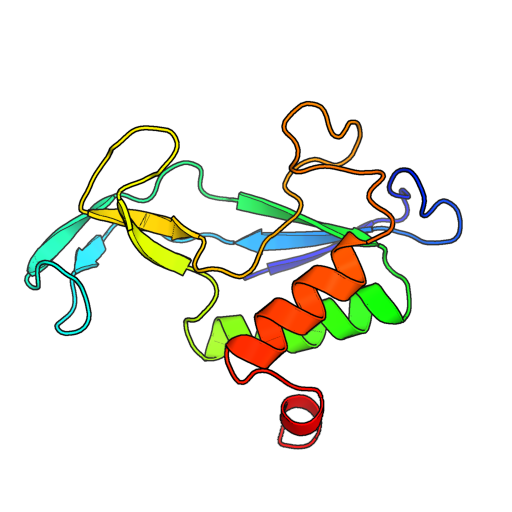O O . HIS A 1 95 ? 3.476 -3.411 -0.397 1.00 97.75 95 HIS A O 1
ATOM 747 N N . HIS A 1 96 ? 4.059 -1.664 0.884 1.00 98.25 96 HIS A N 1
ATOM 748 C CA . HIS A 1 96 ? 4.260 -0.713 -0.201 1.00 98.25 96 HIS A CA 1
ATOM 749 C C . HIS A 1 96 ? 5.662 -0.119 -0.110 1.00 98.25 96 HIS A C 1
ATOM 751 O O . HIS A 1 96 ? 6.181 0.117 0.983 1.00 98.25 96 HIS A O 1
ATOM 757 N N . LYS A 1 97 ? 6.258 0.177 -1.266 1.00 97.81 97 LYS A N 1
ATOM 758 C CA . LYS A 1 97 ? 7.495 0.955 -1.341 1.00 97.81 97 LYS A CA 1
ATOM 759 C C . LYS A 1 97 ? 7.173 2.440 -1.355 1.00 97.81 97 LYS A C 1
ATOM 761 O O . LYS A 1 97 ? 6.569 2.922 -2.309 1.00 97.81 97 LYS A O 1
ATOM 766 N N . THR A 1 98 ? 7.544 3.150 -0.296 1.00 95.88 98 THR A N 1
ATOM 767 C CA . THR A 1 98 ? 7.247 4.578 -0.087 1.00 95.88 98 THR A CA 1
ATOM 768 C C . THR A 1 98 ? 8.418 5.497 -0.438 1.00 95.88 98 THR A C 1
ATOM 770 O O . THR A 1 98 ? 8.288 6.713 -0.337 1.00 95.88 98 THR A O 1
ATOM 773 N N . GLU A 1 99 ? 9.551 4.937 -0.868 1.00 93.44 99 GLU A N 1
ATOM 774 C CA . GLU A 1 99 ? 10.756 5.671 -1.269 1.00 93.44 99 GLU A CA 1
ATOM 775 C C . GLU A 1 99 ? 11.247 5.203 -2.648 1.00 93.44 99 GLU A C 1
ATOM 777 O O . GLU A 1 99 ? 11.271 4.003 -2.924 1.00 93.44 99 GLU A O 1
ATOM 782 N N . MET A 1 100 ? 11.658 6.141 -3.512 1.00 86.50 100 MET A N 1
ATOM 783 C CA . MET A 1 100 ? 12.185 5.821 -4.849 1.00 86.50 100 MET A CA 1
ATOM 784 C C . MET A 1 100 ? 13.659 5.403 -4.824 1.00 86.50 100 MET A C 1
ATOM 786 O O . MET A 1 100 ? 14.002 4.341 -5.324 1.00 86.50 100 MET A O 1
ATOM 790 N N . ASP A 1 101 ? 14.533 6.248 -4.271 1.00 72.81 101 ASP A N 1
ATOM 791 C CA . ASP A 1 101 ? 15.940 6.292 -4.700 1.00 72.81 101 ASP A CA 1
ATOM 792 C C . ASP A 1 101 ? 16.907 5.446 -3.864 1.00 72.81 101 ASP A C 1
ATOM 794 O O . ASP A 1 101 ? 17.955 5.030 -4.361 1.00 72.81 101 ASP A O 1
ATOM 798 N N . ARG A 1 102 ? 16.625 5.238 -2.571 1.00 69.00 102 ARG A N 1
ATOM 799 C CA . ARG A 1 102 ? 17.530 4.516 -1.668 1.00 69.00 102 ARG A CA 1
ATOM 800 C C . ARG A 1 102 ? 16.730 3.805 -0.598 1.00 69.00 102 ARG A C 1
ATOM 802 O O . ARG A 1 102 ? 16.057 4.455 0.187 1.00 69.00 102 ARG A O 1
ATOM 809 N N . ASN A 1 103 ? 16.859 2.486 -0.530 1.00 78.88 103 ASN A N 1
ATOM 810 C CA . ASN A 1 103 ? 16.239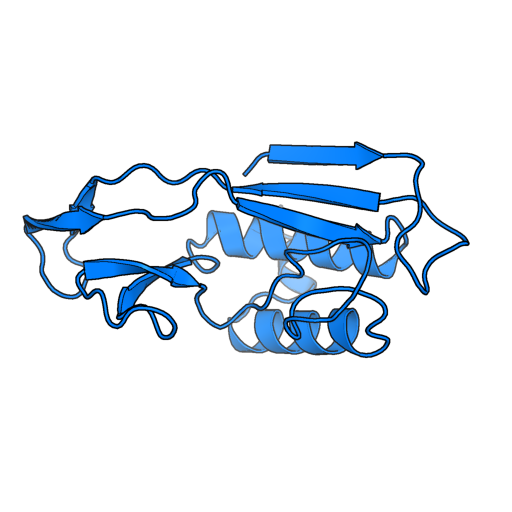 1.634 0.483 1.00 78.88 103 ASN A CA 1
ATOM 811 C C . ASN A 1 103 ? 16.834 1.829 1.904 1.00 78.88 103 ASN A C 1
ATOM 813 O O . ASN A 1 103 ? 17.161 0.858 2.581 1.00 78.88 103 ASN A O 1
ATOM 817 N N . VAL A 1 104 ? 17.033 3.075 2.355 1.00 78.44 104 VAL A N 1
ATOM 818 C CA . VAL A 1 104 ? 17.667 3.405 3.647 1.00 78.44 104 VAL A CA 1
ATOM 819 C C . VAL A 1 104 ? 16.768 3.006 4.810 1.00 78.44 104 VAL A C 1
ATOM 821 O O . VAL A 1 104 ? 17.257 2.528 5.829 1.00 78.44 104 VAL A O 1
ATOM 824 N N . THR A 1 105 ? 15.455 3.175 4.655 1.00 83.19 105 THR A N 1
ATOM 825 C CA . THR A 1 105 ? 14.468 2.850 5.693 1.00 83.19 105 THR A CA 1
ATOM 826 C C . THR A 1 105 ? 13.926 1.423 5.590 1.00 83.19 105 THR A C 1
ATOM 828 O O . THR A 1 105 ? 13.103 1.029 6.410 1.00 83.19 105 THR A O 1
ATOM 831 N N . GLY A 1 106 ? 14.360 0.638 4.595 1.00 87.19 106 GLY A N 1
ATOM 832 C CA . GLY A 1 106 ? 13.799 -0.685 4.284 1.00 87.19 106 GLY A CA 1
ATOM 833 C C . GLY A 1 106 ? 12.538 -0.649 3.403 1.00 87.19 106 GLY A C 1
ATOM 834 O O . GLY A 1 106 ? 12.066 -1.696 2.950 1.00 87.19 106 GLY A O 1
ATOM 835 N N . HIS A 1 107 ? 12.020 0.544 3.089 1.00 89.62 107 HIS A N 1
ATOM 836 C CA . HIS A 1 107 ? 10.788 0.746 2.318 1.00 89.62 107 HIS A CA 1
ATOM 837 C C . HIS A 1 107 ? 11.015 1.329 0.911 1.00 89.62 107 HIS A C 1
ATOM 839 O O . HIS A 1 107 ? 10.086 1.873 0.312 1.00 89.62 107 HIS A O 1
ATOM 845 N N . GLY A 1 108 ? 12.224 1.202 0.360 1.00 94.69 108 GLY A N 1
ATOM 846 C CA . GLY A 1 108 ? 12.591 1.711 -0.967 1.00 94.69 108 GLY A CA 1
ATOM 847 C C . GLY A 1 108 ? 13.165 0.657 -1.917 1.00 94.69 108 GLY A C 1
ATOM 848 O O . GLY A 1 108 ? 13.096 -0.548 -1.653 1.00 94.69 108 GLY A O 1
ATOM 849 N N . TYR A 1 109 ? 13.738 1.136 -3.020 1.00 95.69 109 TYR A N 1
ATOM 850 C CA . TYR A 1 109 ? 14.411 0.343 -4.055 1.00 95.69 109 TYR A CA 1
ATOM 851 C C . TYR A 1 109 ? 15.946 0.538 -4.011 1.00 95.69 109 TYR A C 1
ATOM 853 O O . TYR A 1 109 ? 16.419 1.520 -3.423 1.00 95.69 109 TYR A O 1
ATOM 861 N N . PRO A 1 110 ? 16.747 -0.386 -4.585 1.00 95.38 110 PRO A N 1
ATOM 862 C CA . PRO A 1 110 ? 16.337 -1.643 -5.222 1.00 95.38 110 PRO A CA 1
ATOM 863 C C . PRO A 1 110 ? 15.872 -2.692 -4.201 1.00 95.38 110 PRO A C 1
ATOM 865 O O . PRO A 1 110 ? 16.403 -2.787 -3.094 1.00 95.38 110 PRO A O 1
ATOM 868 N N . ASP A 1 111 ? 14.882 -3.494 -4.592 1.00 96.00 111 ASP A N 1
ATOM 869 C CA . ASP A 1 111 ? 14.423 -4.668 -3.846 1.00 96.00 111 ASP A CA 1
ATOM 870 C C . ASP A 1 111 ? 13.952 -5.746 -4.838 1.00 96.00 111 ASP A C 1
ATOM 872 O O . ASP A 1 111 ? 12.821 -5.679 -5.326 1.00 96.00 111 ASP A O 1
ATOM 876 N N . PRO A 1 112 ? 14.804 -6.736 -5.160 1.00 95.62 112 PRO A N 1
ATOM 877 C CA . PRO A 1 112 ? 14.498 -7.727 -6.189 1.00 95.62 112 PRO A CA 1
ATOM 878 C C . PRO A 1 112 ? 13.345 -8.668 -5.809 1.00 95.62 112 PRO A C 1
ATOM 880 O O . PRO A 1 112 ? 12.758 -9.288 -6.692 1.00 95.62 112 PRO A O 1
ATOM 883 N N . ASN A 1 113 ? 12.999 -8.776 -4.521 1.00 96.88 113 ASN A N 1
ATOM 884 C CA . ASN A 1 113 ? 11.971 -9.705 -4.043 1.00 96.88 113 ASN A CA 1
ATOM 885 C C . ASN A 1 113 ? 10.618 -9.025 -3.807 1.00 96.88 113 ASN A C 1
ATOM 887 O O . ASN A 1 113 ? 9.610 -9.712 -3.643 1.00 96.88 113 ASN A O 1
ATOM 891 N N . TYR A 1 114 ? 10.567 -7.690 -3.801 1.00 98.06 114 TYR A N 1
ATOM 892 C CA . TYR A 1 114 ? 9.369 -6.939 -3.426 1.00 98.06 114 TYR A CA 1
ATOM 893 C C . TYR A 1 114 ? 8.119 -7.350 -4.214 1.00 98.06 114 TYR A C 1
ATOM 895 O O . TYR A 1 114 ? 7.093 -7.650 -3.607 1.00 98.06 114 TYR A O 1
ATOM 903 N N . LEU A 1 115 ? 8.198 -7.424 -5.549 1.00 98.44 115 LEU A N 1
ATOM 904 C CA . LEU A 1 115 ? 7.027 -7.762 -6.367 1.00 98.44 115 LEU A CA 1
ATOM 905 C C . LEU A 1 115 ? 6.525 -9.189 -6.115 1.00 98.44 115 LEU A C 1
ATOM 907 O O . LEU A 1 115 ? 5.329 -9.437 -6.223 1.00 98.44 115 LEU A O 1
ATOM 911 N N . GLN A 1 116 ? 7.408 -10.131 -5.777 1.00 98.31 116 GLN A N 1
ATOM 912 C CA . GLN A 1 116 ? 7.001 -11.485 -5.400 1.00 98.31 116 GLN A CA 1
ATOM 913 C C . GLN A 1 116 ? 6.349 -11.498 -4.012 1.00 98.31 116 GLN A C 1
ATOM 915 O O . GLN A 1 116 ? 5.303 -12.122 -3.835 1.00 98.31 116 GLN A O 1
ATOM 920 N N . ASN A 1 117 ? 6.935 -10.782 -3.052 1.00 98.50 117 ASN A N 1
ATOM 921 C CA . ASN A 1 117 ? 6.438 -10.718 -1.680 1.00 98.50 117 ASN A CA 1
ATOM 922 C C . ASN A 1 117 ? 5.050 -10.070 -1.615 1.00 98.50 117 ASN A C 1
ATOM 924 O O . ASN A 1 117 ? 4.133 -10.659 -1.052 1.00 98.50 117 ASN A O 1
ATOM 928 N N . VAL A 1 118 ? 4.853 -8.923 -2.274 1.00 98.62 118 VAL A N 1
ATOM 929 C CA . VAL A 1 118 ? 3.553 -8.231 -2.265 1.00 98.62 118 VAL A CA 1
ATOM 930 C C . VAL A 1 118 ? 2.461 -9.046 -2.968 1.00 98.62 118 VAL A C 1
ATOM 932 O O . VAL A 1 118 ? 1.305 -9.010 -2.556 1.00 98.62 118 VAL A O 1
ATOM 935 N N . LEU A 1 119 ? 2.803 -9.841 -3.992 1.00 98.62 119 LEU A N 1
ATOM 936 C CA . LEU A 1 119 ? 1.858 -10.786 -4.601 1.00 98.62 119 LEU A CA 1
ATOM 937 C C . LEU A 1 119 ? 1.440 -11.885 -3.615 1.00 98.62 119 LEU A C 1
ATOM 939 O O . LEU A 1 119 ? 0.265 -12.245 -3.576 1.00 98.62 119 LEU A O 1
ATOM 943 N N . ALA A 1 120 ? 2.375 -12.403 -2.814 1.00 98.50 120 ALA A N 1
ATOM 944 C CA . ALA A 1 120 ? 2.069 -13.389 -1.781 1.00 98.50 120 ALA A CA 1
ATOM 945 C C . ALA A 1 120 ? 1.198 -12.792 -0.661 1.00 98.50 120 ALA A C 1
ATOM 947 O O . ALA A 1 120 ? 0.246 -13.434 -0.223 1.00 98.50 120 ALA A O 1
ATOM 948 N N . GLU A 1 121 ? 1.468 -11.554 -0.248 1.00 98.69 121 GLU A N 1
ATOM 949 C CA . GLU A 1 121 ? 0.659 -10.817 0.734 1.00 98.69 121 GLU A CA 1
ATOM 950 C C . GLU A 1 121 ? -0.763 -10.562 0.223 1.00 98.69 121 GLU A C 1
ATOM 952 O O . GLU A 1 121 ? -1.738 -10.840 0.920 1.00 98.69 121 GLU A O 1
ATOM 957 N N . LEU A 1 122 ? -0.901 -10.111 -1.027 1.00 98.69 122 LEU A N 1
ATOM 958 C CA . LEU A 1 122 ? -2.197 -9.954 -1.690 1.00 98.69 122 LEU A CA 1
ATOM 959 C C . LEU A 1 122 ? -2.967 -11.280 -1.728 1.00 98.69 122 LEU A C 1
ATOM 961 O O . LEU A 1 122 ? -4.143 -11.321 -1.358 1.00 98.69 122 LEU A O 1
ATOM 965 N N . ALA A 1 123 ? -2.303 -12.374 -2.106 1.00 98.25 123 ALA A N 1
ATOM 966 C CA . ALA A 1 123 ? -2.913 -13.698 -2.132 1.00 98.25 123 ALA A CA 1
ATOM 967 C C . ALA A 1 123 ? -3.342 -14.171 -0.732 1.00 98.25 123 ALA A C 1
ATOM 969 O O . ALA A 1 123 ? -4.438 -14.715 -0.590 1.00 98.25 123 ALA A O 1
ATOM 970 N N . ALA A 1 124 ? -2.540 -13.912 0.307 1.00 98.31 124 ALA A N 1
ATOM 971 C CA . ALA A 1 124 ? -2.884 -14.220 1.698 1.00 98.31 124 ALA A CA 1
ATOM 972 C C . ALA A 1 124 ? -4.133 -13.458 2.181 1.00 98.31 124 ALA A C 1
ATOM 974 O O . ALA A 1 124 ? -4.884 -13.967 3.009 1.00 98.31 124 ALA A O 1
ATOM 975 N N . GLN A 1 125 ? -4.398 -12.279 1.612 1.00 97.75 125 GLN A N 1
ATOM 976 C CA . GLN A 1 125 ? -5.615 -11.488 1.834 1.00 97.75 125 GLN A CA 1
ATOM 977 C C . GLN A 1 125 ? -6.771 -11.860 0.875 1.00 97.75 125 GLN A C 1
ATOM 979 O O . GLN A 1 125 ? -7.777 -11.152 0.792 1.00 97.75 125 GLN A O 1
ATOM 984 N N . GLY A 1 126 ? -6.648 -12.955 0.117 1.00 97.94 126 GLY A N 1
ATOM 985 C CA . GLY A 1 126 ? -7.670 -13.421 -0.827 1.00 97.94 126 GLY A CA 1
ATOM 986 C C . GLY A 1 126 ? -7.779 -12.583 -2.107 1.00 97.94 126 GLY A C 1
ATOM 987 O O . GLY A 1 126 ? -8.829 -12.579 -2.758 1.00 97.94 126 GLY A O 1
ATOM 988 N N . VAL A 1 127 ? -6.726 -11.843 -2.465 1.00 98.25 127 VAL A N 1
ATOM 989 C CA . VAL A 1 127 ? -6.640 -11.037 -3.689 1.00 98.25 127 VAL A CA 1
ATOM 990 C C . VAL A 1 127 ? -5.668 -11.704 -4.660 1.00 98.25 127 VAL A C 1
ATOM 992 O O . VAL A 1 127 ? -4.460 -11.494 -4.617 1.00 98.25 127 VAL A O 1
ATOM 995 N N . THR A 1 128 ? -6.218 -12.531 -5.545 1.00 96.81 128 THR A N 1
ATOM 996 C CA . THR A 1 128 ? -5.475 -13.302 -6.552 1.00 96.81 128 THR A CA 1
ATOM 997 C C . THR A 1 128 ? -5.822 -12.847 -7.969 1.00 96.81 128 THR A C 1
ATOM 999 O O . THR A 1 128 ? -6.733 -12.045 -8.179 1.00 96.81 128 THR A O 1
ATOM 1002 N N . GLU A 1 129 ? -5.116 -13.384 -8.963 1.00 93.56 129 GLU A N 1
ATOM 1003 C CA . GLU A 1 129 ? -5.353 -13.100 -10.387 1.00 93.56 129 GLU A CA 1
ATOM 1004 C C . GLU A 1 129 ? -6.781 -13.405 -10.845 1.00 93.56 129 GLU A C 1
ATOM 1006 O O . GLU A 1 129 ? -7.313 -12.687 -11.689 1.00 93.56 129 GLU A O 1
ATOM 1011 N N . ASP A 1 130 ? -7.441 -14.391 -10.236 1.00 93.94 130 ASP A N 1
ATOM 1012 C CA . ASP A 1 130 ? -8.834 -14.736 -10.541 1.00 93.94 130 ASP A CA 1
ATOM 1013 C C . ASP A 1 130 ? -9.793 -13.564 -10.276 1.00 93.94 130 ASP A C 1
A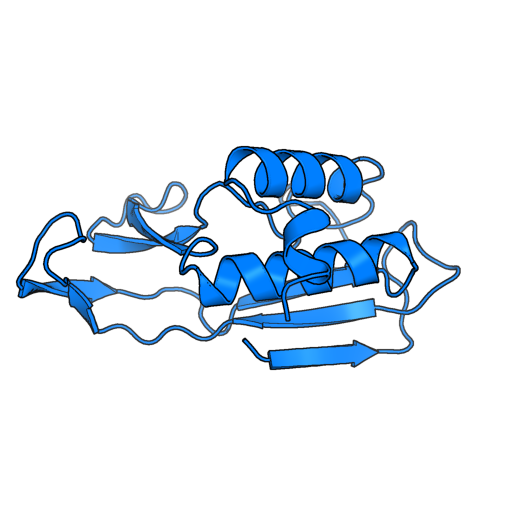TOM 1015 O O . ASP A 1 130 ? -10.835 -13.440 -10.918 1.00 93.94 130 ASP A O 1
ATOM 1019 N N . CYS A 1 131 ? -9.421 -12.647 -9.374 1.00 91.81 131 CYS A N 1
ATOM 1020 C CA . CYS A 1 131 ? -10.194 -11.439 -9.089 1.00 91.81 131 CYS A CA 1
ATOM 1021 C C . CYS A 1 131 ? -10.167 -10.419 -10.243 1.00 91.81 131 CYS A C 1
ATOM 1023 O O . CYS A 1 131 ? -10.977 -9.491 -10.245 1.00 91.81 131 CYS A O 1
ATOM 1025 N N . LEU A 1 132 ? -9.238 -10.551 -11.199 1.00 88.56 132 LEU A N 1
ATOM 1026 C CA . LEU A 1 132 ? -9.116 -9.658 -12.357 1.00 88.56 132 LEU A CA 1
ATOM 1027 C C . LEU A 1 132 ? -10.053 -10.059 -13.504 1.00 88.56 132 LEU A C 1
ATOM 1029 O O . LEU A 1 132 ? -10.451 -9.202 -14.284 1.00 88.56 132 LEU A O 1
ATOM 1033 N N . GLY A 1 133 ? -10.434 -11.338 -13.590 1.00 72.75 133 GLY A N 1
ATOM 1034 C CA . GLY A 1 133 ? -11.353 -11.853 -14.612 1.00 72.75 133 GLY A CA 1
ATOM 1035 C C . GLY A 1 133 ? -12.841 -11.677 -14.286 1.00 72.75 133 GLY A C 1
ATOM 1036 O O . GLY A 1 133 ? -13.683 -12.043 -15.098 1.00 72.75 133 GLY A O 1
ATOM 1037 N N . GLN A 1 134 ? -13.171 -11.152 -13.101 1.00 56.75 134 GLN A N 1
ATOM 1038 C CA . GLN A 1 134 ? -14.545 -10.987 -12.603 1.00 56.75 134 GLN A CA 1
ATOM 1039 C C . GLN A 1 134 ? -15.041 -9.525 -12.638 1.00 56.75 134 GLN A C 1
ATOM 1041 O O . GLN A 1 134 ? -15.990 -9.194 -11.926 1.00 56.75 134 GLN A O 1
ATOM 1046 N N . GLN A 1 135 ? -14.385 -8.645 -13.406 1.00 49.78 135 GLN A N 1
ATOM 1047 C CA . GLN A 1 135 ? -14.774 -7.233 -13.564 1.00 49.78 135 GLN A CA 1
ATOM 1048 C C . GLN A 1 135 ? -15.616 -6.985 -14.810 1.00 49.78 135 GLN A C 1
ATOM 1050 O O . GLN A 1 135 ? -15.291 -7.563 -15.869 1.00 49.78 135 GLN A O 1
#

InterPro domains:
  IPR039396 Deltex, C-terminal [PF18102] (1-127)
  IPR039396 Deltex, C-terminal [cd09633] (1-126)
  IPR039398 Deltex family [PTHR12622] (1-128)
  IPR039399 Deltex, C-terminal domain superfamily [G3DSA:3.30.390.130] (1-128)

Radius of gyration: 15.52 Å; chains: 1; bounding box: 36×27×38 Å

Secondary structure (DSSP, 8-state):
-EEEEESSPPTT-TTS-EEEEEE----EE--TTSSSTTSEEB--SPSEEEEEESSHHHHHHHHHHHHHHHTT-SEEEE--TTT--SSEEEE-S------SS--SSSSSS--TTHHHHHHHHHHHTT--GGGGTT-

pLDDT: mean 95.72, std 7.25, range [49.78, 98.75]

Sequence (135 aa):
MEVFSYPVSLPGHEDCGTILIVYNIPPGVQGPEHPNPGKPFTARGFPRQCYLPDNAQGRKVLELLKVAWKRRLIFTVGTSSTTGETDTVVWNEIHHKTEMDRNVTGHGYPDPNYLQNVLAELAAQGVTEDCLGQQ

=== Feature glossary ===
Feature key, reading from the visual/contextual features back to the raw sequence:

Rendered structure images. Structure images are PyMOL renders from six orthogonal camera directions. Cartoon representation draws helices as coils and strands as arrows; sticks shows the backbone as bonds; surface shows the solvent-excluded envelope. Rainbow coloring maps sequence position to hue (blue→red, N→C); chain coloring assigns a distinct color per polypeptide.

Contact-map, Ramachandran, and PAE plots. Three diagnostic plots accompany the record. The Cα contact map visualizes the tertiary structure as a 2D adjacency matrix (8 Å cutoff, sequence-local contacts suppressed). The Ramachandran plot shows the distribution of backbone (φ, ψ) torsions, with points in the α and β basins reflecting secondary structure content. The PAE plot shows AlphaFold's inter-residue confidence as a color matrix.

InterPro / GO / CATH / organism. The annotation block draws on four external resources. InterPro: which protein families and domains the sequence belongs to. GO: standardized terms for what the 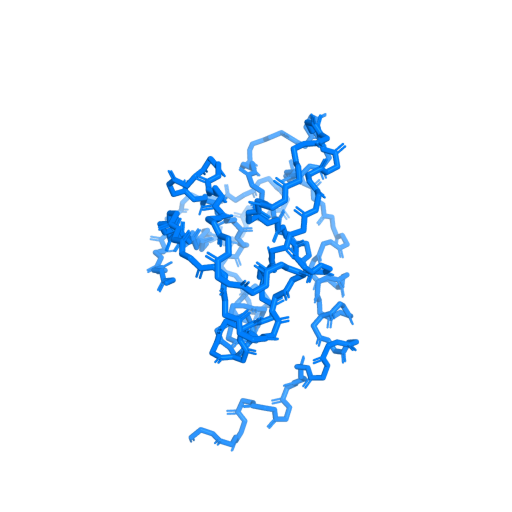protein does, what process it participates in, and where in the cell it acts. CATH: which structural fold it has in the CATH hierarchy. Organism: the species of origin.

Nearest PDB structures. Structural nearest neighbors (via Foldseek easy-search vs the PDB). Reported per hit: target PDB id, E-value, and alignment TM-score. A TM-score above ~0.5 is the conventional threshold for 'same fold'.

Predicted aligned error. Predicted al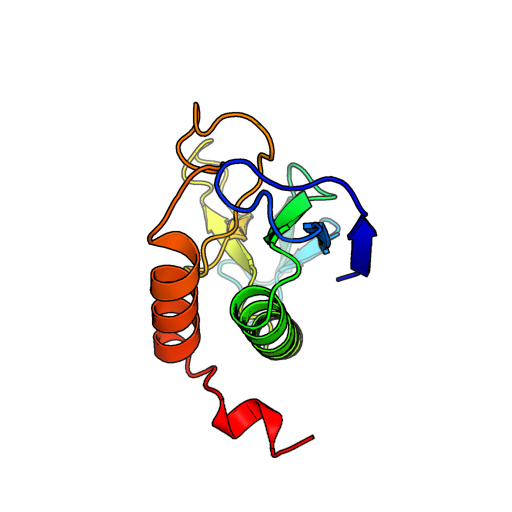igned error is AlphaFold's pairwise confidence. Unlike pLDDT (per-residue), PAE is per-residue-pair and captures whether two parts of the structure are correctly placed relative to each other. Units are ångströms of expected positional error.

Solvent-accessible surface area. SASA measures how much of the protein is reachable by solvent. It is computed by rolling a water-sized probe over the atomic surface and summing the exposed area (Å²). Per-residue SASA distinguishes core (buried, low SASA) from surface (exposed, high SASA) residues; total SASA is a whole-molecule size measure.

B-factor. Crystallographic B-factors measure how much each atom's electron density is smeared out, in Å². They rise in mobile loops and surface residues and fall in the buried interior. In AlphaFold models this column is repurposed to hold pLDDT instead.

pLDDT. For AlphaFold models, the B-factor field carries pLDDT — the model's own estimate of local accuracy on a 0–100 scale. Regions with pLDDT<50 should be treated as essentially unmodeled; they often correspond to intrinsically disordered segments.

Backbone torsions (φ/ψ). φ (phi) and ψ (psi) are the two rotatable backbone dihedrals per residue: φ is the C(i-1)–N–Cα–C torsion, ψ is the N–Cα–C–N(i+1) torsion, both in degrees on (−180°, 180°]. α-helical residues cluster near (−60°, −45°); β-strand residues near (−120°, +130°). A Ramachandran plot is simply a scatter of (φ, ψ) for every residue.

Radius of gyration, Cα contacts, bounding box. Radius of gyration (Rg) is the root-mean-square distance of Cα atoms from their centroid — a single number for overall size and compactness. A globular domain of N residues has Rg ≈ 2.2·N^0.38 Å; an extended or disordered chain has a much larger Rg. The Cα contact count is the number of residue pairs whose Cα atoms are within 8 Å and are more than four positions apart in sequence — a standard proxy for tertiary packing density. The bounding box is the smallest axis-aligned box enclosing all Cα atoms.

Secondary structure (3-state, P-SEA). Three-state secondary structure (P-SEA) collapses the eight DSSP classes into helix (a), strand (b), and coil (c). P-SEA assigns these from Cα geometry alone — distances and angles — without requiring backbone oxygens, so it works on any Cα trace.

Secondary structure (8-state, DSSP). Secondary structure is the local, repeating backbone conformation. DSSP classifies it into eight states by reading the hydrogen-bond network: three helix types (H, G, I), two β types (E, B), two non-regular types (T, S), and unstructured coil (-).

Foldseek 3Di. The Foldseek 3Di string encodes local tertiary geometry as a 20-letter alphabet — one character per residue — derived from the relative positions of nearby Cα atoms. Unlike the amino-acid sequence, 3Di is a direct function of the 3D structure, so two proteins with the same fold have similar 3Di strings even at low sequence identity.

mmCIF coordinates. Structure coordinates are given as an mmCIF _atom_site loop: one row per atom with element, residue name, chain id, sequence number, and x/y/z position in Å. Only the four main-chain atoms per residue are included here; side chains are omitted to keep the record compact.

Sequence. This is the polypeptide sequence — one letter per residue, N-terminus first. Length ranges from a few dozen residues for small domains to over a thousand for large multi-domain proteins.